Protein AF-A0A172XQZ9-F1 (afdb_monomer_lite)

Radius of gyration: 13.4 Å; chains: 1; bounding box: 27×17×42 Å

pLDDT: mean 86.32, std 9.85, range [52.78, 95.44]

Secondary structure (DSSP, 8-state):
-HHHHHHHHHHHHHHHHHHHHS-HHHHHHHHHHHHHHHHHHHHHHHHH---HHHHHHHHHHHHHHHHHHHHHHHHHHT-

Organism: NCBI:txid1685010

Structure (mmCIF, N/CA/C/O backbone):
data_AF-A0A172XQZ9-F1
#
_entry.id   AF-A0A172XQZ9-F1
#
loop_
_atom_site.group_PDB
_atom_site.id
_atom_site.type_symbol
_atom_site.label_atom_id
_atom_site.label_alt_id
_atom_site.label_comp_id
_atom_site.label_asym_id
_atom_site.label_entity_id
_atom_site.label_seq_id
_atom_site.pdbx_PDB_ins_code
_atom_site.Cartn_x
_atom_site.Cartn_y
_atom_site.Cartn_z
_atom_site.occu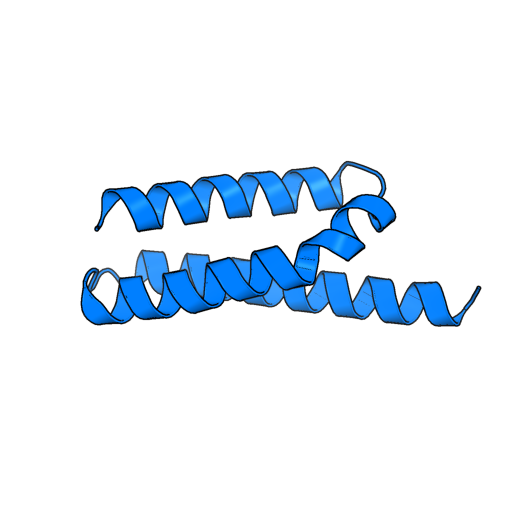pancy
_atom_site.B_iso_or_equiv
_atom_site.auth_seq_id
_atom_site.auth_comp_id
_atom_site.auth_asym_id
_atom_site.auth_atom_id
_atom_site.pdbx_PDB_model_num
ATOM 1 N N . MET A 1 1 ? -1.759 -3.616 18.921 1.00 61.88 1 MET A N 1
ATOM 2 C CA . MET A 1 1 ? -2.655 -3.502 17.748 1.00 61.88 1 MET A CA 1
ATOM 3 C C . MET A 1 1 ? -2.594 -2.122 17.089 1.00 61.88 1 MET A C 1
ATOM 5 O O . MET A 1 1 ? -1.966 -2.024 16.049 1.00 61.88 1 MET A O 1
ATOM 9 N N . LYS A 1 2 ? -3.123 -1.036 17.688 1.00 65.88 2 LYS A N 1
ATOM 10 C CA . LYS A 1 2 ? -3.178 0.296 17.026 1.00 65.88 2 LYS A CA 1
ATOM 11 C C . LYS A 1 2 ? -1.823 0.833 16.530 1.00 65.88 2 LYS A C 1
ATOM 13 O O . LYS A 1 2 ? -1.765 1.410 15.454 1.00 65.88 2 LYS A O 1
ATOM 18 N N . LYS A 1 3 ? -0.741 0.622 17.294 1.00 81.56 3 LYS A N 1
ATOM 19 C CA . LYS A 1 3 ? 0.618 1.046 16.905 1.00 81.56 3 LYS A CA 1
ATOM 20 C C . LYS A 1 3 ? 1.156 0.275 15.692 1.00 81.56 3 LYS A C 1
ATOM 22 O O . LYS A 1 3 ? 1.811 0.877 14.857 1.00 81.56 3 LYS A O 1
ATOM 27 N N . LEU A 1 4 ? 0.836 -1.019 15.572 1.00 85.12 4 LEU A N 1
ATOM 28 C CA . LEU A 1 4 ? 1.314 -1.873 14.479 1.00 85.12 4 LEU A CA 1
ATOM 29 C C . LEU A 1 4 ? 0.751 -1.395 13.140 1.00 85.12 4 LEU A C 1
ATOM 31 O O . LEU A 1 4 ? 1.512 -1.188 12.207 1.00 85.12 4 LEU A O 1
ATOM 35 N N . THR A 1 5 ? -0.551 -1.104 13.086 1.00 88.75 5 THR A N 1
ATOM 36 C CA . THR A 1 5 ? -1.187 -0.528 11.894 1.00 88.75 5 THR A CA 1
ATOM 37 C C . THR A 1 5 ? -0.505 0.752 11.429 1.00 88.75 5 THR A C 1
ATOM 39 O O . THR A 1 5 ? -0.256 0.920 10.241 1.00 88.75 5 THR A O 1
ATOM 42 N N . VAL A 1 6 ? -0.206 1.660 12.360 1.00 90.06 6 VAL A N 1
ATOM 43 C CA . VAL A 1 6 ? 0.436 2.939 12.034 1.00 90.06 6 VAL A CA 1
ATOM 44 C C . VAL A 1 6 ? 1.855 2.714 11.514 1.00 90.06 6 VAL A C 1
ATOM 46 O O . VAL A 1 6 ? 2.228 3.321 10.519 1.00 90.06 6 VAL A O 1
ATOM 49 N N . ILE A 1 7 ? 2.617 1.808 12.133 1.00 92.19 7 ILE A N 1
ATOM 50 C CA . ILE A 1 7 ? 3.962 1.441 11.672 1.00 92.19 7 ILE A CA 1
ATOM 51 C C . ILE A 1 7 ? 3.906 0.877 10.251 1.00 92.19 7 ILE A C 1
ATOM 53 O O . ILE A 1 7 ? 4.662 1.327 9.395 1.00 92.19 7 ILE A O 1
ATOM 57 N N . VAL A 1 8 ? 2.979 -0.047 9.977 1.00 93.50 8 VAL A N 1
ATOM 58 C CA . VAL A 1 8 ? 2.796 -0.607 8.632 1.00 93.50 8 VAL A CA 1
ATOM 59 C C . VAL A 1 8 ? 2.472 0.499 7.632 1.00 93.50 8 VAL A C 1
ATOM 61 O O . VAL A 1 8 ? 3.107 0.562 6.585 1.00 93.50 8 VAL A O 1
ATOM 64 N N . LEU A 1 9 ? 1.552 1.411 7.956 1.00 92.50 9 LEU A N 1
ATOM 65 C CA . LEU A 1 9 ? 1.212 2.530 7.073 1.00 92.50 9 LEU A CA 1
ATOM 66 C C . LEU A 1 9 ? 2.415 3.436 6.786 1.00 92.50 9 LEU A C 1
ATOM 68 O O . LEU A 1 9 ? 2.624 3.799 5.635 1.00 92.50 9 LEU A O 1
ATOM 72 N N . ILE A 1 10 ? 3.226 3.763 7.797 1.00 94.44 10 ILE A N 1
ATOM 73 C CA . ILE A 1 10 ? 4.433 4.587 7.628 1.00 94.44 10 ILE A CA 1
ATOM 74 C C . ILE A 1 10 ? 5.444 3.886 6.715 1.00 94.44 10 ILE A C 1
ATOM 76 O O . ILE A 1 10 ? 5.926 4.497 5.766 1.00 94.44 10 ILE A O 1
ATOM 80 N N . ILE A 1 11 ? 5.732 2.604 6.964 1.00 94.25 11 ILE A N 1
ATOM 81 C CA . ILE A 1 11 ? 6.651 1.811 6.132 1.00 94.25 11 ILE A CA 1
ATOM 82 C C . ILE A 1 11 ? 6.139 1.744 4.691 1.00 94.25 11 ILE A C 1
ATOM 84 O O . ILE A 1 11 ? 6.910 1.935 3.757 1.00 94.25 11 ILE A O 1
ATOM 88 N N . SER A 1 12 ? 4.834 1.538 4.510 1.00 93.38 12 SER A N 1
ATOM 89 C CA . SER A 1 12 ? 4.211 1.488 3.183 1.00 93.38 12 SER A CA 1
ATOM 90 C C . SER A 1 12 ? 4.316 2.818 2.445 1.00 93.38 12 SER A C 1
ATOM 92 O O . SER A 1 12 ? 4.544 2.840 1.241 1.00 93.38 12 SER A O 1
ATOM 94 N N . LEU A 1 13 ? 4.183 3.934 3.162 1.00 93.62 13 LEU A N 1
ATOM 95 C CA . LEU A 1 13 ? 4.326 5.262 2.581 1.00 93.62 13 LEU A CA 1
ATOM 96 C C . LEU A 1 13 ? 5.770 5.518 2.129 1.00 93.62 13 LEU A C 1
ATOM 98 O O . LEU A 1 13 ? 5.992 5.986 1.017 1.00 93.62 13 LEU A O 1
ATOM 102 N N . ILE A 1 14 ? 6.746 5.166 2.973 1.00 93.81 14 ILE A N 1
ATOM 103 C CA . ILE A 1 14 ? 8.175 5.258 2.642 1.00 93.81 14 ILE A CA 1
ATOM 104 C C . ILE A 1 14 ? 8.482 4.393 1.421 1.00 93.81 14 ILE A C 1
ATOM 106 O O . ILE A 1 14 ? 9.164 4.850 0.510 1.00 93.81 14 ILE A O 1
ATOM 110 N N . TYR A 1 15 ? 7.941 3.177 1.377 1.00 92.75 15 TYR A N 1
ATOM 111 C CA . TYR A 1 15 ? 8.104 2.271 0.249 1.00 92.75 15 TYR A CA 1
ATOM 112 C C . TYR A 1 15 ? 7.601 2.889 -1.061 1.00 92.75 15 TYR A C 1
ATOM 114 O O . TYR A 1 15 ? 8.336 2.893 -2.041 1.00 92.75 15 TYR A O 1
ATOM 122 N N . VAL A 1 16 ? 6.395 3.470 -1.064 1.00 91.50 16 VAL A N 1
ATOM 123 C CA . VAL A 1 16 ? 5.834 4.155 -2.243 1.00 91.50 16 VAL A CA 1
ATOM 124 C C . VAL A 1 16 ? 6.702 5.338 -2.675 1.00 91.50 16 VAL A C 1
ATOM 126 O O . VAL A 1 16 ? 6.937 5.535 -3.862 1.00 91.50 16 VAL A O 1
ATOM 129 N N . ILE A 1 17 ? 7.199 6.136 -1.727 1.00 91.38 17 ILE A N 1
ATOM 130 C CA . ILE A 1 17 ? 8.089 7.259 -2.045 1.00 91.38 17 ILE A CA 1
ATOM 131 C C . ILE A 1 17 ? 9.375 6.733 -2.691 1.00 91.38 17 ILE A C 1
ATOM 133 O O . ILE A 1 17 ? 9.767 7.202 -3.756 1.00 91.38 17 ILE A O 1
ATOM 137 N N . LEU A 1 18 ? 10.013 5.727 -2.092 1.00 90.12 18 LEU A N 1
ATOM 138 C CA . LEU A 1 18 ? 11.238 5.142 -2.633 1.00 90.12 18 LEU A CA 1
ATOM 139 C C . LEU A 1 18 ? 11.016 4.518 -4.014 1.00 90.12 18 LEU A C 1
ATOM 141 O O . LEU A 1 18 ? 11.848 4.726 -4.891 1.00 90.12 18 LEU A O 1
ATOM 145 N N . SER A 1 19 ? 9.890 3.834 -4.235 1.00 86.50 19 SER A N 1
ATOM 146 C CA . SER A 1 19 ? 9.574 3.218 -5.527 1.00 86.50 19 SER A CA 1
ATOM 147 C C . SER A 1 19 ? 9.342 4.241 -6.642 1.00 86.50 19 SER A C 1
ATOM 149 O O . SER A 1 19 ? 9.525 3.910 -7.807 1.00 86.50 19 SER A O 1
ATOM 151 N N . ILE A 1 20 ? 8.924 5.465 -6.299 1.00 85.06 20 ILE A N 1
ATOM 152 C CA . ILE A 1 20 ? 8.763 6.574 -7.253 1.00 85.06 20 ILE A CA 1
ATOM 153 C C . ILE A 1 20 ? 10.110 7.229 -7.577 1.00 85.06 20 ILE A C 1
ATOM 155 O O . ILE A 1 20 ? 10.357 7.583 -8.726 1.00 85.06 20 ILE A O 1
ATOM 159 N N . TYR A 1 21 ? 10.956 7.442 -6.565 1.00 83.38 21 TYR A N 1
ATOM 160 C CA . TYR A 1 21 ? 12.201 8.205 -6.713 1.00 83.38 21 TYR A CA 1
ATOM 161 C C . TYR A 1 21 ? 13.391 7.378 -7.220 1.00 83.38 21 TYR A C 1
ATOM 163 O O . TYR A 1 21 ? 14.264 7.927 -7.890 1.00 83.38 21 TYR A O 1
ATOM 171 N N . PHE A 1 22 ? 13.464 6.090 -6.881 1.00 81.75 22 PHE A N 1
ATOM 172 C CA . PHE A 1 22 ? 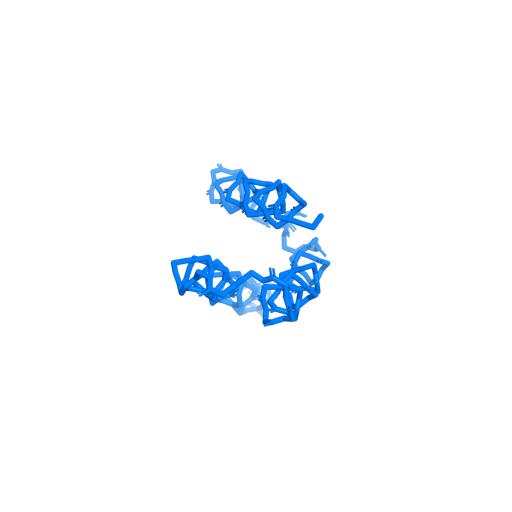14.535 5.187 -7.311 1.00 81.75 22 PHE A CA 1
ATOM 173 C C . PHE A 1 22 ? 14.096 4.305 -8.488 1.00 81.75 22 PHE A C 1
ATOM 175 O O . PHE A 1 22 ? 12.926 4.284 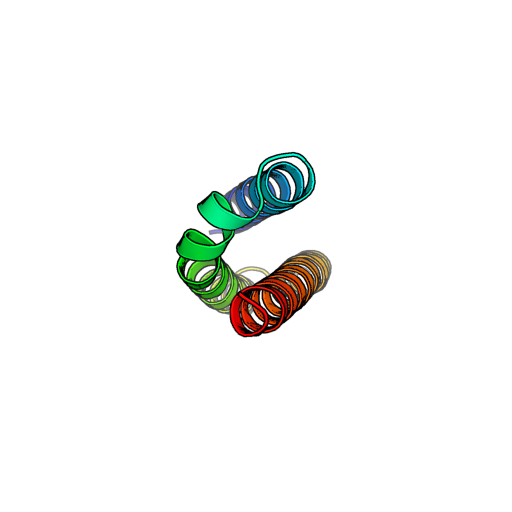-8.857 1.00 81.75 22 PHE A O 1
ATOM 182 N N . GLN A 1 23 ? 15.044 3.567 -9.083 1.00 67.50 23 GLN A N 1
ATOM 183 C CA . GLN A 1 23 ? 14.770 2.604 -10.157 1.00 67.50 23 GLN A CA 1
ATOM 184 C C . GLN A 1 23 ? 13.627 1.657 -9.772 1.00 67.50 23 GLN A C 1
ATOM 186 O O . GLN A 1 23 ? 13.753 0.842 -8.855 1.00 67.50 23 GLN A O 1
ATOM 191 N N . SER A 1 24 ? 12.519 1.776 -10.501 1.00 66.75 24 SER A N 1
ATOM 192 C CA . SER A 1 24 ? 11.260 1.086 -10.224 1.00 66.75 24 SER A CA 1
ATOM 193 C C . SER A 1 24 ? 11.392 -0.435 -10.278 1.00 66.75 24 SER A C 1
ATOM 195 O O . SER A 1 24 ? 10.697 -1.115 -9.531 1.00 66.75 24 SER A O 1
ATOM 197 N N . ASP A 1 25 ? 12.304 -0.973 -11.092 1.00 71.06 25 ASP A N 1
ATOM 198 C CA . ASP A 1 25 ? 12.471 -2.414 -11.302 1.00 71.06 25 ASP A CA 1
ATOM 199 C C . ASP A 1 25 ? 12.814 -3.197 -10.031 1.00 71.06 25 ASP A C 1
ATOM 201 O O . ASP A 1 25 ? 12.215 -4.243 -9.785 1.00 71.06 25 ASP A O 1
ATOM 205 N N . PHE A 1 26 ? 13.723 -2.684 -9.193 1.00 77.00 26 PHE A N 1
ATOM 206 C CA . PHE A 1 26 ? 14.088 -3.345 -7.934 1.00 77.00 26 PHE A CA 1
ATOM 207 C C . PHE A 1 26 ? 12.899 -3.395 -6.967 1.00 77.00 26 PHE A C 1
ATOM 209 O O . PHE A 1 26 ? 12.643 -4.409 -6.326 1.00 77.00 26 PHE A O 1
ATOM 216 N N . PHE A 1 27 ? 12.131 -2.307 -6.881 1.00 81.38 27 PHE A N 1
ATOM 217 C CA . PHE A 1 27 ? 10.952 -2.242 -6.019 1.00 81.38 27 PHE A CA 1
ATOM 218 C C . PHE A 1 27 ? 9.767 -3.020 -6.606 1.00 81.38 27 PHE A C 1
ATOM 220 O O . PHE A 1 27 ? 8.924 -3.528 -5.871 1.00 81.38 27 PHE A O 1
ATOM 227 N N . LEU A 1 28 ? 9.684 -3.186 -7.922 1.00 83.12 28 LEU A N 1
ATOM 228 C CA . LEU A 1 28 ? 8.595 -3.930 -8.549 1.00 83.12 28 LEU A CA 1
ATOM 229 C C . LEU A 1 28 ? 8.529 -5.381 -8.055 1.00 83.12 28 LEU A C 1
ATOM 231 O O . LEU A 1 28 ? 7.439 -5.867 -7.755 1.00 83.12 28 LEU A O 1
ATOM 235 N N . GLU A 1 29 ? 9.679 -6.022 -7.846 1.00 85.62 29 GLU A N 1
ATOM 236 C CA . GLU A 1 29 ? 9.771 -7.394 -7.327 1.00 85.62 29 GLU A CA 1
ATOM 237 C C . GLU A 1 29 ? 9.232 -7.545 -5.896 1.00 85.62 29 GLU A C 1
ATOM 239 O O . GLU A 1 29 ? 8.632 -8.568 -5.561 1.00 85.62 29 GLU A O 1
ATOM 244 N N . PHE A 1 30 ? 9.369 -6.515 -5.057 1.00 88.81 30 PHE A N 1
ATOM 245 C CA . PHE A 1 30 ? 8.875 -6.525 -3.673 1.00 88.81 30 PHE A CA 1
ATOM 246 C C . PHE A 1 30 ? 7.426 -6.042 -3.533 1.00 88.81 30 PHE A C 1
ATOM 248 O O . PHE A 1 30 ? 6.815 -6.182 -2.468 1.00 88.81 30 PHE A O 1
ATOM 255 N N . THR A 1 31 ? 6.834 -5.522 -4.608 1.00 90.81 31 THR A N 1
ATOM 256 C CA . THR A 1 31 ? 5.473 -4.967 -4.591 1.00 90.81 31 THR A CA 1
ATOM 257 C C . THR A 1 31 ? 4.409 -5.999 -4.182 1.00 90.81 31 THR A C 1
ATOM 259 O O . THR A 1 31 ? 3.563 -5.654 -3.352 1.00 90.81 31 THR A O 1
ATOM 262 N N . PRO A 1 32 ? 4.452 -7.275 -4.625 1.00 90.69 32 PRO A N 1
ATOM 263 C CA . PRO A 1 32 ? 3.521 -8.307 -4.157 1.00 90.69 32 PRO A CA 1
ATOM 264 C C . PRO A 1 32 ? 3.578 -8.542 -2.642 1.00 90.69 32 PRO A C 1
ATOM 266 O O . PRO A 1 32 ? 2.540 -8.703 -1.997 1.00 90.69 32 PRO A O 1
ATOM 269 N N . VAL A 1 33 ? 4.780 -8.509 -2.054 1.00 93.88 33 VAL A N 1
ATOM 270 C CA . VAL A 1 33 ? 4.967 -8.655 -0.602 1.00 93.88 33 VAL A CA 1
ATOM 271 C C . VAL A 1 33 ? 4.310 -7.484 0.123 1.00 93.88 33 VAL A C 1
ATOM 273 O O . VAL A 1 33 ? 3.581 -7.682 1.098 1.00 93.88 33 VAL A O 1
ATOM 276 N N . MET A 1 34 ? 4.506 -6.265 -0.383 1.00 94.12 34 MET A N 1
ATOM 277 C CA . MET A 1 34 ? 3.930 -5.077 0.234 1.00 94.12 34 MET A CA 1
ATOM 278 C C . MET A 1 34 ? 2.400 -5.034 0.120 1.00 94.12 34 MET A C 1
ATOM 280 O O . MET A 1 34 ? 1.718 -4.659 1.076 1.00 94.12 34 MET A O 1
ATOM 284 N N . LEU A 1 35 ? 1.845 -5.505 -1.000 1.00 94.75 35 LEU A N 1
ATOM 285 C CA . LEU A 1 35 ? 0.402 -5.692 -1.170 1.00 94.75 35 LEU A CA 1
ATOM 286 C C . LEU A 1 35 ? -0.165 -6.678 -0.143 1.00 94.75 35 LEU A C 1
ATOM 288 O O . LEU A 1 35 ? -1.174 -6.380 0.498 1.00 94.75 35 LEU A O 1
ATOM 292 N N . PHE A 1 36 ? 0.499 -7.816 0.076 1.00 95.44 36 PHE A N 1
ATOM 293 C CA . PHE A 1 36 ? 0.072 -8.793 1.078 1.00 95.44 36 PHE A CA 1
ATOM 294 C C . PHE A 1 36 ? 0.061 -8.199 2.496 1.00 95.44 36 PHE A C 1
ATOM 296 O O . PHE A 1 36 ? -0.909 -8.366 3.241 1.00 95.44 36 PHE A O 1
ATOM 303 N N . ILE A 1 37 ? 1.096 -7.429 2.849 1.00 95.38 37 ILE A N 1
ATOM 304 C CA . ILE A 1 37 ? 1.176 -6.718 4.132 1.00 95.38 37 ILE A CA 1
ATOM 305 C C . ILE A 1 37 ? 0.014 -5.725 4.287 1.00 95.38 37 ILE A C 1
ATOM 307 O O . ILE A 1 37 ? -0.609 -5.670 5.350 1.00 95.38 37 ILE A O 1
ATOM 311 N N . LEU A 1 38 ? -0.319 -4.963 3.242 1.00 95.12 38 LEU A N 1
ATOM 312 C CA . LEU A 1 38 ? -1.431 -4.009 3.270 1.00 95.12 38 LEU A CA 1
ATOM 313 C C . LEU A 1 38 ? -2.796 -4.696 3.392 1.00 95.12 38 LEU A C 1
ATOM 315 O O . LEU A 1 38 ? -3.660 -4.178 4.102 1.00 95.12 38 LEU A O 1
ATOM 319 N N . ILE A 1 39 ? -2.995 -5.862 2.771 1.00 95.31 39 ILE A N 1
ATOM 320 C CA . ILE A 1 39 ? -4.221 -6.666 2.920 1.00 95.31 39 ILE A CA 1
ATOM 321 C C . ILE A 1 39 ? -4.371 -7.148 4.368 1.00 95.31 39 ILE A C 1
ATOM 323 O O . ILE A 1 39 ? -5.432 -6.980 4.975 1.00 95.31 39 ILE A O 1
ATOM 327 N N . LEU A 1 40 ? -3.302 -7.682 4.965 1.00 94.25 40 LEU A N 1
ATOM 328 C CA . LEU A 1 40 ? -3.313 -8.068 6.379 1.00 94.25 40 LEU A CA 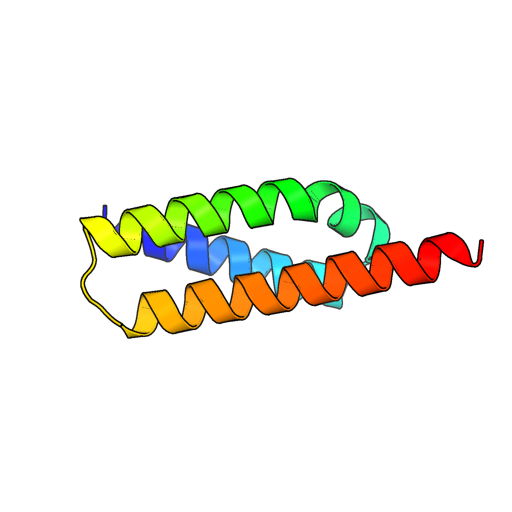1
ATOM 329 C C . LEU A 1 40 ? -3.582 -6.863 7.285 1.00 94.25 40 LEU A C 1
ATOM 331 O O . LEU A 1 40 ? -4.373 -6.949 8.227 1.00 94.25 40 LEU A O 1
ATOM 335 N N . ASN A 1 41 ? -2.975 -5.716 6.980 1.00 93.31 41 ASN A N 1
ATOM 336 C CA . ASN A 1 41 ? -3.205 -4.492 7.733 1.00 93.31 41 ASN A CA 1
ATOM 337 C C . ASN A 1 41 ? -4.661 -4.022 7.626 1.00 93.31 41 ASN A C 1
ATOM 339 O O . ASN A 1 41 ? -5.243 -3.617 8.628 1.00 93.31 41 ASN A O 1
ATOM 343 N N . PHE A 1 42 ? -5.280 -4.148 6.450 1.00 92.12 42 PHE A N 1
ATOM 344 C CA . PHE A 1 42 ? -6.697 -3.849 6.234 1.00 92.12 42 PHE A CA 1
ATOM 345 C C . PHE A 1 42 ? -7.591 -4.691 7.153 1.00 92.12 42 PHE A C 1
ATOM 347 O O . PHE A 1 42 ? -8.485 -4.158 7.816 1.00 92.12 42 PHE A O 1
ATOM 354 N N . TYR A 1 43 ? -7.312 -5.994 7.250 1.00 91.25 43 TYR A N 1
ATOM 355 C CA . TYR A 1 43 ? -8.030 -6.903 8.144 1.00 91.25 43 TYR A CA 1
ATOM 356 C C . TYR A 1 43 ? -7.846 -6.531 9.624 1.00 91.25 43 TYR A C 1
ATOM 358 O O . TYR A 1 43 ? -8.810 -6.491 10.389 1.00 91.25 43 TYR A O 1
ATOM 366 N N . ILE A 1 44 ? -6.623 -6.186 10.033 1.00 90.12 44 ILE A N 1
ATOM 367 C CA . ILE A 1 44 ? -6.330 -5.756 11.409 1.00 90.12 44 ILE A CA 1
ATOM 368 C C . ILE A 1 44 ? -7.049 -4.441 11.741 1.00 90.12 44 ILE A C 1
ATOM 370 O O . ILE A 1 44 ? -7.576 -4.292 12.849 1.00 90.12 44 ILE A O 1
ATOM 374 N N . ILE A 1 45 ? -7.099 -3.488 10.802 1.00 90.00 45 ILE A N 1
ATOM 375 C CA . ILE A 1 45 ? -7.866 -2.246 10.967 1.00 90.00 45 ILE A CA 1
ATOM 376 C C . ILE A 1 45 ? -9.348 -2.585 11.164 1.00 90.00 45 ILE A C 1
ATOM 378 O O . ILE A 1 45 ? -9.950 -2.065 12.104 1.00 90.00 45 ILE A O 1
ATOM 382 N N . HIS A 1 46 ? -9.899 -3.510 10.369 1.00 87.50 46 HIS A N 1
ATOM 383 C CA . HIS A 1 46 ? -11.289 -3.967 10.499 1.00 87.50 46 HIS A CA 1
ATOM 384 C C . HIS A 1 46 ? -11.627 -4.456 11.894 1.00 87.50 46 HIS A C 1
ATOM 386 O O . HIS A 1 46 ? -12.574 -3.986 12.524 1.00 87.50 46 HIS A O 1
ATOM 392 N N . GLN A 1 47 ? -10.812 -5.389 12.372 1.00 86.75 47 GLN A N 1
ATOM 393 C CA . GLN A 1 47 ? -11.026 -6.099 13.621 1.00 86.75 47 GLN A CA 1
ATOM 394 C C . GLN A 1 47 ? -10.799 -5.197 14.840 1.00 86.75 47 GLN A C 1
ATOM 396 O O . GLN A 1 47 ? -11.530 -5.270 15.828 1.00 86.75 47 GLN A O 1
ATOM 401 N N . HIS A 1 48 ? -9.778 -4.336 14.800 1.00 82.31 48 HIS A N 1
ATOM 402 C CA . HIS A 1 48 ? -9.239 -3.723 16.018 1.00 82.31 48 HIS A CA 1
ATOM 403 C C . HIS A 1 48 ? -9.166 -2.193 16.006 1.00 82.31 48 HIS A C 1
ATOM 405 O O . HIS A 1 48 ? -8.899 -1.588 17.051 1.00 82.31 48 HIS A O 1
ATOM 411 N N . ASN A 1 49 ? -9.375 -1.535 14.864 1.00 70.31 49 ASN A N 1
ATOM 412 C CA . ASN A 1 49 ? -9.156 -0.098 14.731 1.00 70.31 49 ASN A CA 1
ATOM 413 C C . ASN A 1 49 ? -10.273 0.564 13.908 1.00 70.31 49 ASN A C 1
ATOM 415 O O . ASN A 1 49 ? -10.130 0.828 12.722 1.00 70.31 49 ASN A O 1
ATOM 419 N N . LYS A 1 50 ? -11.378 0.923 14.574 1.00 71.44 50 LYS A N 1
ATOM 420 C CA . LYS A 1 50 ? -12.584 1.533 13.969 1.00 71.44 50 LYS A CA 1
ATOM 421 C C . LYS A 1 50 ? -12.389 2.950 13.387 1.00 71.44 50 LYS A C 1
ATOM 423 O O . LYS A 1 50 ? -13.362 3.654 13.135 1.00 71.44 50 LYS A O 1
ATOM 428 N N . LYS A 1 51 ? -11.150 3.419 13.208 1.00 85.81 51 LYS A N 1
ATOM 429 C CA . LYS A 1 51 ? -10.870 4.730 12.610 1.00 85.81 51 LYS A CA 1
ATOM 430 C C . LYS A 1 51 ? -10.878 4.612 11.089 1.00 85.81 51 LYS A C 1
ATOM 432 O O . LYS A 1 51 ? -9.924 4.115 10.499 1.00 85.81 51 LYS A O 1
ATOM 437 N N . VAL A 1 52 ? -11.923 5.160 10.475 1.00 86.25 52 VAL A N 1
ATOM 438 C CA . VAL A 1 52 ? -12.133 5.186 9.016 1.00 86.25 52 VAL A CA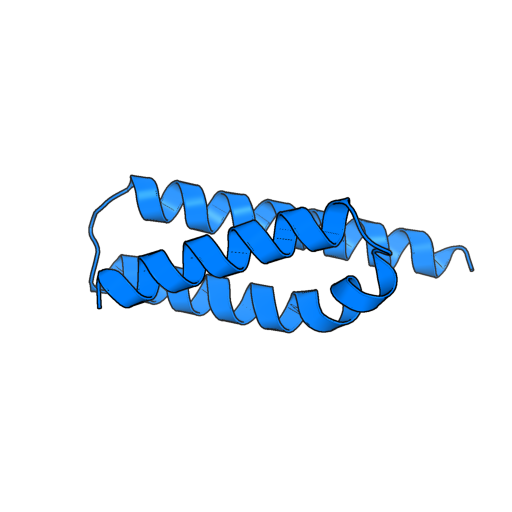 1
ATOM 439 C C . VAL A 1 52 ? -10.946 5.799 8.260 1.00 86.25 52 VAL A C 1
ATOM 441 O O . VAL A 1 52 ? -10.602 5.344 7.177 1.00 86.25 52 VAL A O 1
ATOM 444 N N . ILE A 1 53 ? -10.246 6.770 8.851 1.00 87.69 53 ILE A N 1
ATOM 445 C CA . ILE A 1 53 ? -9.057 7.383 8.235 1.00 87.69 53 ILE A CA 1
ATOM 446 C C . ILE A 1 53 ? -7.971 6.346 7.913 1.00 87.69 53 ILE A C 1
ATOM 448 O O . ILE A 1 53 ? -7.400 6.386 6.828 1.00 87.69 53 ILE A O 1
ATOM 452 N N . PHE A 1 54 ? -7.698 5.388 8.807 1.00 90.31 54 PHE A N 1
ATOM 453 C CA . PHE A 1 54 ? -6.667 4.377 8.538 1.00 90.31 54 PHE A CA 1
ATOM 454 C C . PHE A 1 54 ? -7.058 3.448 7.399 1.00 90.31 54 PHE A C 1
ATOM 456 O O . PHE A 1 54 ? -6.196 3.032 6.635 1.00 90.31 54 PHE A O 1
ATOM 463 N N . TYR A 1 55 ? -8.351 3.178 7.258 1.00 89.81 55 TYR A N 1
ATOM 464 C CA . TYR A 1 55 ? -8.877 2.439 6.126 1.00 89.81 55 TYR A CA 1
ATOM 465 C C . TYR A 1 55 ? -8.651 3.148 4.806 1.00 89.81 55 TYR A C 1
ATOM 467 O O . TYR A 1 55 ? -8.118 2.549 3.880 1.00 89.81 55 TYR A O 1
ATOM 475 N N . ILE A 1 56 ? -9.026 4.425 4.747 1.00 92.38 56 ILE A N 1
ATOM 476 C CA . ILE A 1 56 ? -8.883 5.239 3.542 1.00 92.38 56 ILE A CA 1
ATOM 477 C C . ILE A 1 56 ? -7.411 5.293 3.124 1.00 92.38 56 ILE A C 1
ATOM 479 O O . ILE A 1 56 ? -7.101 5.037 1.965 1.00 92.38 56 ILE A O 1
ATOM 483 N N . ILE A 1 57 ? -6.503 5.545 4.073 1.00 93.44 57 ILE A N 1
ATOM 484 C CA . ILE A 1 57 ? -5.062 5.598 3.795 1.00 93.44 57 ILE A CA 1
ATOM 485 C C . ILE A 1 57 ? -4.545 4.230 3.323 1.00 93.44 57 ILE A C 1
ATOM 487 O O . ILE A 1 57 ? -3.854 4.163 2.311 1.00 93.44 57 ILE A O 1
ATOM 491 N N . ASN A 1 58 ? -4.891 3.137 4.011 1.00 94.38 58 ASN A N 1
ATOM 492 C CA . ASN A 1 58 ? -4.432 1.794 3.642 1.00 94.38 58 ASN A CA 1
ATOM 493 C C . ASN A 1 58 ? -4.910 1.394 2.237 1.00 94.38 58 ASN A C 1
ATOM 495 O O . ASN A 1 58 ? -4.125 0.884 1.443 1.00 94.38 58 ASN A O 1
ATOM 499 N N . SER A 1 59 ? -6.180 1.664 1.921 1.00 93.50 59 SER A N 1
ATOM 500 C CA . SER A 1 59 ? -6.756 1.406 0.599 1.00 93.50 59 SER A CA 1
ATOM 501 C C . SER A 1 59 ? -6.118 2.257 -0.494 1.00 93.50 59 SER A C 1
ATOM 503 O O . SER A 1 59 ? -5.843 1.739 -1.569 1.00 93.50 59 SER A O 1
ATOM 505 N N . LEU A 1 60 ? -5.855 3.541 -0.231 1.00 95.38 60 LEU A N 1
ATOM 506 C CA . LEU A 1 60 ? -5.178 4.425 -1.183 1.00 95.38 60 LEU A CA 1
ATOM 507 C C . LEU A 1 60 ? -3.789 3.899 -1.543 1.00 95.38 60 LEU A C 1
ATOM 509 O O . LEU A 1 60 ? -3.471 3.779 -2.722 1.00 95.38 60 LEU A O 1
ATOM 513 N N . ILE A 1 61 ? -2.985 3.539 -0.540 1.00 94.50 61 ILE A N 1
ATOM 514 C CA . ILE A 1 61 ? -1.645 2.982 -0.762 1.00 94.50 61 ILE A CA 1
ATOM 515 C C . ILE A 1 61 ? -1.736 1.671 -1.552 1.00 94.50 61 ILE A C 1
ATOM 517 O O . ILE A 1 61 ? -0.969 1.459 -2.488 1.00 94.50 61 ILE A O 1
ATOM 521 N N . LEU A 1 62 ? -2.697 0.809 -1.213 1.00 95.38 62 LEU A N 1
ATOM 522 C CA . LEU A 1 62 ? -2.917 -0.455 -1.910 1.00 95.38 62 LEU A CA 1
ATOM 523 C C . LEU A 1 62 ? -3.264 -0.233 -3.392 1.00 95.38 62 LEU A C 1
ATOM 525 O O . LEU A 1 62 ? -2.676 -0.880 -4.253 1.00 95.38 62 LEU A O 1
ATOM 529 N N . LEU A 1 63 ? -4.150 0.719 -3.701 1.00 95.44 63 LEU A N 1
ATOM 530 C CA . LEU A 1 63 ? -4.496 1.080 -5.080 1.00 95.44 63 LEU A CA 1
ATOM 531 C C . LEU A 1 63 ? -3.296 1.641 -5.854 1.00 95.44 63 LEU A C 1
ATOM 533 O O . LEU A 1 63 ? -3.081 1.257 -7.001 1.00 95.44 63 LEU A O 1
ATOM 537 N N . ILE A 1 64 ? -2.492 2.504 -5.223 1.00 92.75 64 ILE A N 1
ATOM 538 C CA . ILE A 1 64 ? -1.273 3.062 -5.828 1.00 92.75 64 ILE A CA 1
ATOM 539 C C . ILE A 1 64 ? -0.283 1.946 -6.183 1.00 92.75 64 ILE A C 1
ATOM 541 O O . ILE A 1 64 ? 0.267 1.935 -7.282 1.00 92.75 64 ILE A O 1
ATOM 545 N N . LEU A 1 65 ? -0.076 0.981 -5.285 1.00 91.88 65 LEU A N 1
ATOM 546 C CA . LEU A 1 65 ? 0.834 -0.136 -5.540 1.00 91.88 65 LEU A CA 1
ATOM 547 C C . LEU A 1 65 ? 0.319 -1.091 -6.619 1.00 91.88 65 LEU A C 1
ATOM 549 O O . LEU A 1 65 ? 1.117 -1.561 -7.424 1.00 91.88 65 LEU A O 1
ATOM 553 N N . ILE A 1 66 ? -0.993 -1.348 -6.686 1.00 93.19 66 ILE A N 1
ATOM 554 C CA . ILE A 1 66 ? -1.586 -2.116 -7.794 1.00 93.19 66 ILE A CA 1
ATOM 555 C C . ILE A 1 66 ? -1.340 -1.403 -9.125 1.00 93.19 66 ILE A C 1
ATOM 557 O O . ILE A 1 66 ? -0.958 -2.043 -10.102 1.00 93.19 66 ILE A O 1
ATOM 561 N N . TYR A 1 67 ? -1.522 -0.082 -9.159 1.00 90.81 67 TYR A N 1
ATOM 562 C CA . TYR A 1 67 ? -1.263 0.715 -10.351 1.00 90.81 67 TYR A CA 1
ATOM 563 C C . TYR A 1 67 ? 0.212 0.654 -10.779 1.00 90.81 67 TYR A C 1
ATOM 565 O O . TYR A 1 67 ? 0.491 0.416 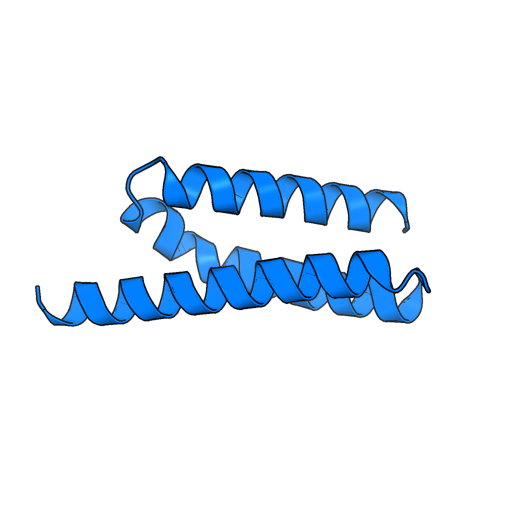-11.953 1.00 90.81 67 TYR A O 1
ATOM 573 N N . PHE A 1 68 ? 1.162 0.776 -9.841 1.00 86.75 68 PHE A N 1
ATOM 574 C CA . PHE A 1 68 ? 2.587 0.620 -10.156 1.00 86.75 68 PHE A CA 1
ATOM 575 C C . PHE A 1 68 ? 2.947 -0.780 -10.639 1.00 86.75 68 PHE A C 1
ATOM 577 O O . PHE A 1 68 ? 3.704 -0.908 -11.599 1.00 86.75 68 PHE A O 1
ATOM 584 N N . LEU A 1 69 ? 2.386 -1.819 -10.017 1.00 87.81 69 LEU A N 1
ATOM 585 C CA . LEU A 1 69 ? 2.583 -3.194 -10.460 1.00 87.81 69 LEU A CA 1
ATOM 586 C C . LEU A 1 69 ? 2.094 -3.364 -11.905 1.00 87.81 69 LEU A C 1
ATOM 588 O O . LEU A 1 69 ? 2.800 -3.935 -12.730 1.00 87.81 69 LEU A O 1
ATOM 592 N N . TRP A 1 70 ? 0.912 -2.830 -12.220 1.00 89.25 70 TRP A N 1
ATOM 593 C CA . TRP A 1 70 ? 0.336 -2.899 -13.559 1.00 89.25 70 TRP A CA 1
ATOM 594 C C . TRP A 1 70 ? 1.197 -2.180 -14.604 1.00 89.25 70 TRP A C 1
ATOM 596 O O . TRP A 1 70 ? 1.504 -2.773 -15.636 1.00 89.25 70 TRP A O 1
ATOM 606 N N . ILE A 1 71 ? 1.655 -0.954 -14.317 1.00 84.75 71 ILE A N 1
ATOM 607 C CA . ILE A 1 71 ? 2.583 -0.229 -15.200 1.00 84.75 71 ILE A CA 1
ATOM 608 C C . ILE A 1 71 ? 3.871 -1.024 -15.403 1.00 84.75 71 ILE A C 1
ATOM 610 O O . ILE A 1 71 ? 4.336 -1.152 -16.530 1.00 84.75 71 ILE A O 1
ATOM 614 N N . GLY A 1 72 ? 4.454 -1.560 -14.331 1.00 82.12 72 GLY A N 1
ATOM 615 C CA . GLY A 1 72 ? 5.695 -2.322 -14.425 1.00 82.12 72 GLY A CA 1
ATOM 616 C C . GLY A 1 72 ? 5.563 -3.582 -15.270 1.00 82.12 72 GLY A C 1
ATOM 617 O O . GLY A 1 72 ? 6.458 -3.891 -16.050 1.00 82.12 72 GLY A O 1
ATOM 618 N N . ILE A 1 73 ? 4.431 -4.283 -15.158 1.00 83.19 73 ILE A N 1
ATOM 619 C CA . ILE A 1 73 ? 4.119 -5.435 -16.009 1.00 83.19 73 ILE A CA 1
ATOM 620 C C . ILE A 1 73 ? 3.984 -4.996 -17.471 1.00 83.19 73 ILE A C 1
ATOM 622 O O . ILE A 1 73 ? 4.575 -5.633 -18.335 1.00 83.19 73 ILE A O 1
ATOM 626 N N . ALA A 1 74 ? 3.247 -3.915 -17.746 1.00 83.56 74 ALA A N 1
ATOM 627 C CA . ALA A 1 74 ? 3.049 -3.415 -19.106 1.00 83.56 74 ALA A CA 1
ATOM 628 C C . ALA A 1 74 ? 4.371 -2.968 -19.756 1.00 83.56 74 ALA A C 1
ATOM 630 O O . ALA A 1 74 ? 4.669 -3.371 -20.873 1.00 83.56 74 ALA A O 1
ATOM 631 N N . LEU A 1 75 ? 5.206 -2.212 -19.036 1.00 78.12 75 LEU A N 1
ATOM 632 C CA . LEU A 1 75 ? 6.498 -1.737 -19.542 1.00 78.12 75 LEU A CA 1
ATOM 633 C C . LEU A 1 75 ? 7.513 -2.870 -19.762 1.00 78.12 75 LEU A C 1
ATOM 635 O O . LEU A 1 75 ? 8.349 -2.759 -20.652 1.00 78.12 75 LEU A O 1
ATOM 639 N N . ARG A 1 76 ? 7.446 -3.964 -18.987 1.00 71.50 76 ARG A N 1
ATOM 640 C CA . ARG A 1 76 ? 8.289 -5.155 -19.205 1.00 71.50 76 ARG A CA 1
ATOM 641 C C . ARG A 1 76 ? 7.836 -6.030 -20.371 1.00 71.50 76 ARG A C 1
ATOM 643 O O . ARG A 1 76 ? 8.609 -6.884 -20.779 1.00 71.50 76 ARG A O 1
ATOM 650 N N . GLN A 1 77 ? 6.612 -5.872 -20.876 1.00 61.50 77 GLN A N 1
ATOM 651 C CA . GLN A 1 77 ? 6.154 -6.624 -22.051 1.00 61.50 77 GLN A CA 1
ATOM 652 C C . GLN A 1 77 ? 6.716 -6.069 -23.368 1.00 61.50 77 GLN A C 1
ATOM 654 O O . GLN A 1 77 ? 6.742 -6.804 -24.351 1.00 61.50 77 GLN A O 1
ATOM 659 N N . ASP A 1 78 ? 7.178 -4.814 -23.376 1.00 55.53 78 ASP A N 1
ATOM 660 C CA . ASP A 1 78 ? 7.737 -4.135 -24.554 1.00 55.53 78 ASP A CA 1
ATOM 661 C C . ASP A 1 78 ? 9.277 -4.269 -24.679 1.00 55.53 78 ASP A C 1
ATOM 663 O O . ASP A 1 78 ? 9.872 -3.712 -25.607 1.00 55.53 78 ASP A O 1
ATOM 667 N N . TRP A 1 79 ? 9.930 -5.003 -23.767 1.00 52.78 79 TRP A N 1
ATOM 668 C CA . TRP A 1 79 ? 11.354 -5.385 -23.809 1.00 52.78 79 TRP A CA 1
ATOM 669 C C . TRP A 1 79 ? 11.514 -6.874 -24.115 1.00 52.78 79 TRP A C 1
ATOM 671 O O . TRP A 1 79 ? 12.439 -7.205 -24.892 1.00 52.78 79 TRP A O 1
#

Sequence (79 aa):
MKKLTVIVLIISLIYVILSIYFQSDFFLEFTPVMLFILILNFYIIHQHNKKVIFYIINSLILLILIYFLWIGIALRQDW

Foldseek 3Di:
DVVVLVVLLVVLVVLLVCCVPDDVVVSLVCLVVNLVSLVVSLVCCVVPNVDVVSNVSSVVSNVSSVVSNVVVVVVVVVD